Protein AF-A0AAP8T1Q1-F1 (afdb_monomer_lite)

Sequence (80 aa):
MQQGWKFGVQPLAEKLGVEMILPSMDPHPSTKKAHRGFLFANEHGKGSEYAQAVLAEFWTKGKEIGDVNVLADIAENLGL

Foldseek 3Di:
DVVCCVPPVVVVCVVVVHAFDDQPDPPAADCPVLVVLLVVCVVVVCNVVSVVQLCCCCGHVVDRNNDVVSSVVSCVVVVD

Structure (mmCIF, N/CA/C/O backbone):
data_AF-A0AAP8T1Q1-F1
#
_entry.id   AF-A0AAP8T1Q1-F1
#
loop_
_atom_site.group_PDB
_atom_site.id
_atom_site.type_symbol
_atom_site.label_atom_id
_atom_site.label_alt_id
_atom_site.label_comp_id
_atom_site.label_asym_id
_atom_site.label_entity_id
_atom_site.label_seq_id
_atom_site.pdbx_PDB_ins_code
_atom_site.Cartn_x
_atom_site.Cartn_y
_atom_site.Cartn_z
_atom_site.occupancy
_atom_site.B_iso_or_equiv
_atom_site.auth_seq_id
_atom_site.auth_comp_id
_atom_site.auth_asym_id
_atom_site.auth_atom_id
_atom_site.pdbx_PDB_model_num
ATOM 1 N N . MET A 1 1 ? 15.126 8.287 -12.382 1.00 63.22 1 MET A N 1
ATOM 2 C CA . MET A 1 1 ? 14.632 7.175 -11.536 1.00 63.22 1 MET A CA 1
ATOM 3 C C . MET A 1 1 ? 15.322 5.840 -11.822 1.00 63.22 1 MET A C 1
ATOM 5 O O . MET A 1 1 ? 15.741 5.202 -10.867 1.00 63.22 1 MET A O 1
ATOM 9 N N . GLN A 1 2 ? 15.541 5.447 -13.086 1.00 74.88 2 GLN A N 1
ATOM 10 C CA . GLN A 1 2 ? 16.101 4.122 -13.425 1.00 74.88 2 GLN A CA 1
ATOM 11 C C . GLN A 1 2 ? 17.468 3.792 -12.783 1.00 74.88 2 GLN A C 1
ATOM 13 O O . GLN A 1 2 ? 17.654 2.673 -12.315 1.00 74.88 2 GLN A O 1
ATOM 18 N N . GLN A 1 3 ? 18.399 4.752 -12.679 1.00 84.69 3 GLN A N 1
ATOM 19 C CA . GLN A 1 3 ? 19.714 4.500 -12.058 1.00 84.69 3 GLN A CA 1
ATOM 20 C C . GLN A 1 3 ? 19.619 4.235 -10.545 1.00 84.69 3 GLN A C 1
ATOM 22 O O . GLN A 1 3 ? 20.237 3.300 -10.048 1.00 84.69 3 GLN A O 1
ATOM 27 N N . GLY A 1 4 ? 18.818 5.019 -9.814 1.00 87.62 4 GLY A N 1
ATOM 28 C CA . GLY A 1 4 ? 18.630 4.827 -8.368 1.00 87.62 4 GLY A CA 1
ATOM 29 C C . GLY A 1 4 ? 17.923 3.511 -8.035 1.00 87.62 4 GLY A C 1
ATOM 30 O O . GLY A 1 4 ? 18.232 2.879 -7.029 1.00 87.62 4 GLY A O 1
ATOM 31 N N . TRP A 1 5 ? 17.029 3.059 -8.917 1.00 89.88 5 TRP A N 1
ATOM 32 C CA . TRP A 1 5 ? 16.422 1.737 -8.811 1.00 89.88 5 TRP A CA 1
ATOM 33 C C . TRP A 1 5 ? 17.454 0.621 -9.007 1.00 89.88 5 TRP A C 1
ATOM 35 O O . TRP A 1 5 ? 17.679 -0.175 -8.098 1.00 89.88 5 TRP A O 1
ATOM 45 N N . LYS A 1 6 ? 18.131 0.614 -10.164 1.00 90.12 6 LYS A N 1
ATOM 46 C CA . LYS A 1 6 ? 19.064 -0.446 -10.570 1.00 90.12 6 LYS A CA 1
ATOM 47 C C . LYS A 1 6 ? 20.257 -0.604 -9.624 1.00 90.12 6 LYS A C 1
ATOM 49 O O . LYS A 1 6 ? 20.713 -1.719 -9.403 1.00 90.12 6 LYS A O 1
ATOM 54 N N . PHE A 1 7 ? 20.781 0.499 -9.091 1.00 92.75 7 PHE A N 1
ATOM 55 C CA . PHE A 1 7 ? 22.004 0.489 -8.278 1.00 92.75 7 PHE A CA 1
ATOM 56 C C . PHE A 1 7 ? 21.765 0.713 -6.780 1.00 92.75 7 PHE A C 1
ATOM 58 O O . PHE A 1 7 ? 22.721 0.688 -6.011 1.00 92.75 7 PHE A O 1
ATOM 65 N N . GLY A 1 8 ? 20.520 0.943 -6.359 1.00 93.88 8 GLY A N 1
ATOM 66 C CA . GLY A 1 8 ? 20.175 1.223 -4.965 1.00 93.88 8 GLY A CA 1
ATOM 67 C C . GLY A 1 8 ? 19.058 0.323 -4.462 1.00 93.88 8 GLY A C 1
ATOM 68 O O . GLY A 1 8 ? 19.301 -0.580 -3.665 1.00 93.88 8 GLY A O 1
ATOM 69 N N . VAL A 1 9 ? 17.834 0.569 -4.936 1.00 92.31 9 VAL A N 1
ATOM 70 C CA . VAL A 1 9 ? 16.629 -0.084 -4.396 1.00 92.31 9 VAL A CA 1
ATOM 71 C C . VAL A 1 9 ? 16.613 -1.585 -4.677 1.00 92.31 9 VAL A C 1
ATOM 73 O O . VAL A 1 9 ? 16.443 -2.363 -3.743 1.00 92.31 9 VAL A O 1
ATOM 76 N N . GLN A 1 10 ? 16.837 -2.001 -5.927 1.00 92.12 10 GLN A N 1
ATOM 77 C CA . GLN A 1 1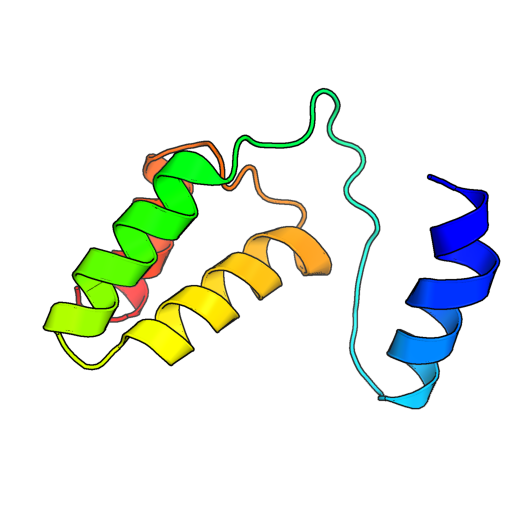0 ? 16.744 -3.412 -6.308 1.00 92.12 10 GLN A CA 1
ATOM 78 C C . GLN A 1 10 ? 17.773 -4.301 -5.573 1.00 92.12 10 GLN A C 1
ATOM 80 O O . GLN A 1 10 ? 17.349 -5.262 -4.932 1.00 92.12 10 GLN A O 1
ATOM 85 N N . PRO A 1 11 ? 19.084 -3.980 -5.551 1.00 94.69 11 PRO A N 1
ATOM 86 C CA . PRO A 1 11 ? 20.057 -4.785 -4.806 1.00 94.69 11 PRO A CA 1
ATOM 87 C C . PRO A 1 11 ? 19.767 -4.861 -3.300 1.00 94.69 11 PRO A C 1
ATOM 89 O O . PRO A 1 11 ? 20.044 -5.874 -2.657 1.00 94.69 11 PRO A O 1
ATOM 92 N N . LEU A 1 12 ? 19.222 -3.788 -2.712 1.00 95.25 12 LEU A N 1
ATOM 93 C CA . LEU A 1 12 ? 18.861 -3.774 -1.296 1.00 95.25 12 LEU A CA 1
ATOM 94 C C . LEU A 1 12 ? 17.641 -4.660 -1.016 1.00 95.25 12 LEU A C 1
ATOM 96 O O . LEU A 1 12 ? 17.660 -5.408 -0.042 1.00 95.25 12 LEU A O 1
ATOM 100 N N . ALA A 1 13 ? 16.616 -4.600 -1.868 1.00 93.50 13 ALA A N 1
ATOM 101 C CA . ALA A 1 13 ? 15.434 -5.451 -1.769 1.00 93.50 13 ALA A CA 1
ATOM 102 C C . ALA A 1 13 ? 15.815 -6.939 -1.871 1.00 93.50 13 ALA A C 1
ATOM 104 O O . ALA A 1 13 ? 15.450 -7.722 -0.995 1.00 93.50 13 ALA A O 1
ATOM 105 N N . GLU A 1 14 ? 16.660 -7.301 -2.845 1.00 93.06 14 GLU A N 1
ATOM 106 C CA . GLU A 1 14 ? 17.204 -8.658 -3.005 1.00 93.06 14 GLU A CA 1
ATOM 107 C C . GLU A 1 14 ? 17.974 -9.117 -1.755 1.00 93.06 14 GLU A C 1
ATOM 109 O O . GLU A 1 14 ? 17.741 -10.213 -1.247 1.00 93.06 14 GLU A O 1
ATOM 114 N N . LYS A 1 15 ? 18.841 -8.260 -1.195 1.00 96.19 15 LYS A N 1
ATOM 115 C CA . LYS A 1 15 ? 19.592 -8.560 0.038 1.00 96.19 15 LYS A CA 1
ATOM 116 C C . LYS A 1 15 ? 18.683 -8.776 1.253 1.00 96.19 15 LYS A C 1
ATOM 118 O O . LYS A 1 15 ? 19.027 -9.560 2.135 1.00 96.19 15 LYS A O 1
ATOM 123 N N . LEU A 1 16 ? 17.568 -8.054 1.325 1.00 94.88 16 LEU A N 1
ATOM 124 C CA . LEU A 1 16 ? 16.587 -8.158 2.408 1.00 94.88 16 LEU A CA 1
ATOM 125 C C . LEU A 1 16 ? 15.543 -9.260 2.165 1.00 94.88 16 LEU A C 1
ATOM 127 O O . LEU A 1 16 ? 14.709 -9.488 3.037 1.00 94.88 16 LEU A O 1
ATOM 131 N N . GLY A 1 17 ? 15.581 -9.944 1.015 1.00 93.44 17 GLY A N 1
ATOM 132 C CA . GLY A 1 17 ? 14.602 -10.968 0.648 1.00 93.44 17 GLY A CA 1
ATOM 133 C C . GLY A 1 17 ? 13.202 -10.410 0.375 1.00 93.44 17 GLY A C 1
ATOM 134 O O . GLY A 1 17 ? 12.219 -11.124 0.556 1.00 93.44 17 GLY A O 1
ATOM 135 N N . VAL A 1 18 ? 13.100 -9.138 -0.021 1.00 90.19 18 VAL A N 1
ATOM 136 C CA . VAL A 1 18 ? 11.831 -8.464 -0.322 1.00 90.19 18 VAL A CA 1
ATOM 137 C C . VAL A 1 18 ? 11.641 -8.389 -1.833 1.00 90.19 18 VAL A C 1
ATOM 139 O O . VAL A 1 18 ? 12.495 -7.870 -2.549 1.00 90.19 18 VAL A O 1
ATOM 142 N N . GLU A 1 19 ? 10.500 -8.871 -2.321 1.00 88.94 19 GLU A N 1
ATOM 143 C CA . GLU 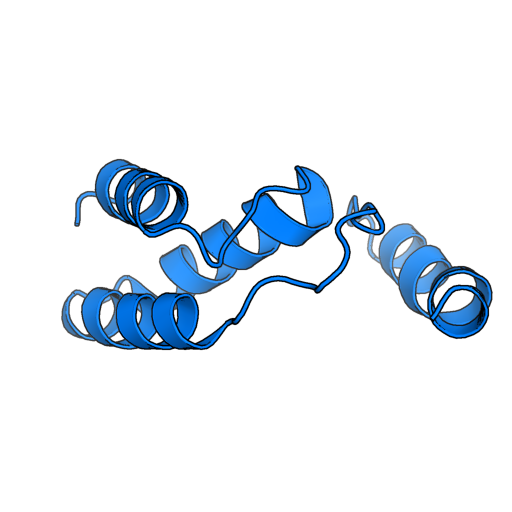A 1 19 ? 10.120 -8.735 -3.726 1.00 88.94 19 GLU A CA 1
ATOM 144 C C . GLU A 1 19 ? 9.558 -7.333 -3.999 1.00 88.94 19 GLU A C 1
ATOM 146 O O . GLU A 1 19 ? 8.551 -6.920 -3.416 1.00 88.94 19 GLU A O 1
ATOM 151 N N . MET A 1 20 ? 10.208 -6.598 -4.905 1.00 92.44 20 MET A N 1
ATOM 152 C CA . MET A 1 20 ? 9.754 -5.286 -5.359 1.00 92.44 20 MET A CA 1
ATOM 153 C C . MET A 1 20 ? 9.898 -5.150 -6.876 1.00 92.44 20 MET A C 1
ATOM 155 O O . MET A 1 20 ? 10.917 -5.522 -7.459 1.00 92.44 20 MET A O 1
ATOM 159 N N . ILE A 1 21 ? 8.902 -4.535 -7.502 1.00 92.00 21 ILE A N 1
ATOM 160 C CA . ILE A 1 21 ? 8.907 -4.088 -8.891 1.00 92.00 21 ILE A CA 1
ATOM 161 C C . ILE A 1 21 ? 9.028 -2.566 -8.936 1.00 92.00 21 ILE A C 1
ATOM 163 O O . ILE A 1 21 ? 8.590 -1.876 -8.018 1.00 92.00 21 ILE A O 1
ATOM 167 N N . LEU A 1 22 ? 9.592 -2.028 -10.018 1.00 91.06 22 LEU A N 1
ATOM 168 C CA . LEU A 1 22 ? 9.480 -0.603 -10.324 1.00 91.06 22 LEU A CA 1
ATOM 169 C C . LEU A 1 22 ? 8.184 -0.393 -11.113 1.00 91.06 22 LEU A C 1
ATOM 171 O O . LEU A 1 22 ? 8.128 -0.840 -12.263 1.00 91.06 22 LEU A O 1
ATOM 175 N N . PRO A 1 23 ? 7.155 0.270 -10.557 1.00 89.44 23 PRO A N 1
ATOM 176 C CA . PRO A 1 23 ? 5.926 0.513 -11.298 1.00 89.44 23 PRO A CA 1
ATOM 177 C C . PRO A 1 23 ? 6.214 1.385 -12.522 1.00 89.44 23 PRO A C 1
ATOM 179 O O . PRO A 1 23 ? 6.929 2.383 -12.439 1.00 89.44 23 PRO A O 1
ATOM 182 N N . SER A 1 24 ? 5.661 1.011 -13.674 1.00 88.56 24 SER A N 1
ATOM 183 C CA .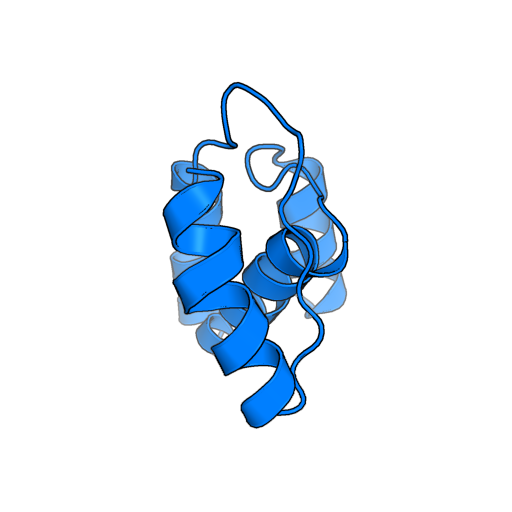 SER A 1 24 ? 5.874 1.729 -14.936 1.00 88.56 24 SER A CA 1
ATOM 184 C C . SER A 1 24 ? 4.916 2.908 -15.143 1.00 88.56 24 SER A C 1
ATOM 186 O O . SER A 1 24 ? 4.917 3.496 -16.221 1.00 88.56 24 SER A O 1
ATOM 188 N N . MET A 1 25 ? 4.062 3.221 -14.161 1.00 88.62 25 MET A N 1
ATOM 189 C CA . MET A 1 25 ? 3.023 4.242 -14.298 1.00 88.62 25 MET A CA 1
ATOM 190 C C . MET A 1 25 ? 3.599 5.666 -14.285 1.00 88.62 25 MET A C 1
ATOM 192 O O . MET A 1 25 ? 4.434 6.002 -13.444 1.00 88.62 25 MET A O 1
ATOM 196 N N . ASP A 1 26 ? 3.125 6.506 -15.210 1.00 84.38 26 ASP A N 1
ATOM 197 C CA . ASP A 1 26 ? 3.501 7.916 -15.333 1.00 84.38 26 ASP A CA 1
ATOM 198 C C . ASP A 1 26 ? 2.267 8.764 -15.730 1.00 84.38 26 ASP A C 1
ATOM 200 O O . ASP A 1 26 ? 1.625 8.443 -16.735 1.00 84.38 26 ASP A O 1
ATOM 204 N N . PRO A 1 27 ? 1.893 9.814 -14.968 1.00 89.31 27 PRO A N 1
ATOM 205 C CA . PRO A 1 27 ? 2.497 10.241 -13.704 1.00 89.31 27 PRO A CA 1
ATOM 206 C C . PRO A 1 27 ? 2.347 9.188 -12.604 1.00 89.31 27 PRO A C 1
ATOM 208 O O . PRO A 1 27 ? 1.404 8.401 -12.601 1.00 89.31 27 PRO A O 1
ATOM 211 N N . HIS A 1 28 ? 3.277 9.188 -11.648 1.00 89.69 28 HIS A N 1
ATOM 212 C CA . HIS A 1 28 ? 3.137 8.350 -10.459 1.00 89.69 28 HIS A CA 1
ATOM 213 C C . HIS A 1 28 ? 1.883 8.743 -9.649 1.00 89.69 28 HIS A C 1
ATOM 215 O O . HIS A 1 28 ? 1.565 9.939 -9.570 1.00 89.69 28 HIS A O 1
ATOM 221 N N . PRO A 1 29 ? 1.217 7.770 -8.998 1.00 93.88 29 PRO A N 1
ATOM 222 C CA . PRO A 1 29 ? 0.040 8.011 -8.174 1.00 93.88 29 PRO A CA 1
ATOM 223 C C . PRO A 1 29 ? 0.243 9.123 -7.147 1.00 93.88 29 PRO A C 1
ATOM 225 O O . PRO A 1 29 ? 1.251 9.178 -6.434 1.00 93.88 29 PRO A O 1
ATOM 228 N N . SER A 1 30 ? -0.772 9.970 -6.971 1.00 95.81 30 SER A N 1
ATOM 229 C CA . SER A 1 30 ? -0.795 10.880 -5.825 1.00 95.81 30 SER A CA 1
ATOM 230 C C . SER A 1 30 ? -1.035 10.097 -4.535 1.00 95.81 30 SER A C 1
ATOM 232 O O . SER A 1 30 ? -2.098 9.516 -4.331 1.00 95.81 30 SER A O 1
ATOM 234 N N . THR A 1 31 ? -0.101 10.178 -3.590 1.00 97.25 31 THR A N 1
ATOM 235 C CA . THR A 1 31 ? -0.211 9.486 -2.296 1.00 97.25 31 THR A CA 1
ATOM 236 C C . THR A 1 31 ? -1.146 10.184 -1.303 1.00 97.25 31 THR A C 1
ATOM 238 O O . THR A 1 31 ? -1.346 9.699 -0.191 1.00 97.25 31 THR A O 1
ATOM 241 N N . LYS A 1 32 ? -1.756 11.323 -1.660 1.00 98.25 32 LYS A N 1
ATOM 242 C CA . LYS A 1 32 ? -2.578 12.123 -0.734 1.00 98.25 32 LYS A CA 1
ATOM 243 C C . LYS A 1 32 ? -3.765 11.339 -0.167 1.00 98.25 32 LYS A C 1
ATOM 245 O O . LYS A 1 32 ? -4.060 11.463 1.020 1.00 98.25 32 LYS A O 1
ATOM 250 N N . LYS A 1 33 ? -4.457 10.553 -0.999 1.00 98.44 33 LYS A N 1
ATOM 251 C CA . LYS A 1 33 ? -5.593 9.731 -0.547 1.00 98.44 33 LYS A CA 1
ATOM 252 C C . LYS A 1 33 ? -5.121 8.553 0.299 1.00 98.44 33 LYS A C 1
ATOM 254 O O . LYS A 1 33 ? -5.707 8.315 1.347 1.00 98.44 33 LYS A O 1
ATOM 259 N N . ALA A 1 34 ? -4.018 7.908 -0.082 1.00 98.44 34 ALA A N 1
ATOM 260 C CA . ALA A 1 34 ? -3.413 6.839 0.706 1.00 98.44 34 ALA A CA 1
ATOM 261 C C . ALA A 1 34 ? -3.070 7.300 2.136 1.00 98.44 34 ALA A C 1
ATOM 263 O O . ALA A 1 34 ? -3.445 6.635 3.094 1.00 98.44 34 ALA A O 1
ATOM 264 N N . HIS A 1 35 ? -2.471 8.486 2.303 1.00 98.50 35 HIS A N 1
ATOM 265 C CA . HIS A 1 35 ? -2.191 9.040 3.636 1.00 98.50 35 HIS A CA 1
ATOM 266 C C . HIS A 1 35 ? -3.463 9.349 4.442 1.00 98.50 35 HIS A C 1
ATOM 268 O O . HIS A 1 35 ? -3.475 9.185 5.657 1.00 98.50 35 HIS A O 1
ATOM 274 N N . ARG A 1 36 ? -4.551 9.777 3.789 1.00 98.38 36 ARG A N 1
ATOM 275 C CA . ARG A 1 36 ? -5.846 9.966 4.468 1.00 98.38 36 ARG A CA 1
ATOM 276 C C . ARG A 1 36 ? -6.450 8.637 4.918 1.00 98.38 36 ARG A C 1
ATOM 278 O O . ARG A 1 36 ? -6.930 8.559 6.041 1.00 98.38 36 ARG A O 1
ATOM 285 N N . GLY A 1 37 ? -6.379 7.607 4.076 1.00 98.44 37 GLY A N 1
ATOM 286 C CA . GLY A 1 37 ? -6.795 6.253 4.443 1.00 98.44 37 GLY A CA 1
ATOM 287 C C . GLY A 1 37 ? -5.977 5.695 5.608 1.00 98.44 37 GLY A C 1
ATOM 288 O O . GLY A 1 37 ? -6.550 5.099 6.510 1.00 98.44 37 GLY A O 1
ATOM 289 N N . PHE A 1 38 ? -4.673 5.993 5.671 1.00 98.69 38 PHE A N 1
ATOM 290 C CA . PHE A 1 38 ? -3.845 5.657 6.832 1.00 98.69 38 PHE A CA 1
ATOM 291 C C . PHE A 1 38 ? -4.359 6.313 8.117 1.00 98.69 38 PHE A C 1
ATOM 293 O O . PHE A 1 38 ? -4.464 5.632 9.130 1.00 98.69 38 PHE A O 1
ATOM 300 N N . LEU A 1 39 ? -4.703 7.608 8.090 1.00 98.62 39 LEU A N 1
ATOM 301 C CA . LEU A 1 39 ? -5.245 8.291 9.272 1.00 98.62 39 LEU A CA 1
ATOM 302 C C . LEU A 1 39 ? -6.549 7.635 9.745 1.00 98.62 39 LEU A C 1
ATOM 304 O O . LEU A 1 39 ? -6.677 7.338 10.928 1.00 98.62 39 LEU A O 1
ATOM 308 N N . PHE A 1 40 ? -7.458 7.329 8.817 1.00 98.50 40 PHE A N 1
ATOM 309 C CA . PHE A 1 40 ? -8.697 6.607 9.115 1.00 98.50 40 PHE A CA 1
ATOM 310 C C . PHE A 1 40 ? -8.435 5.206 9.695 1.00 98.50 40 PHE A C 1
ATOM 312 O O . PHE A 1 40 ? -8.976 4.850 10.739 1.00 98.50 40 PHE A O 1
ATOM 319 N N . ALA A 1 41 ? -7.562 4.415 9.070 1.00 98.62 41 ALA A N 1
ATOM 320 C CA . ALA A 1 41 ? -7.200 3.089 9.563 1.00 98.62 41 ALA A CA 1
ATOM 321 C C . ALA A 1 41 ? -6.528 3.157 10.943 1.00 98.62 41 ALA A C 1
ATOM 323 O O . ALA A 1 41 ? -6.753 2.297 11.793 1.00 98.62 41 ALA A O 1
ATOM 324 N N . ASN A 1 42 ? -5.731 4.197 11.196 1.00 98.62 42 ASN A N 1
ATOM 325 C CA . ASN A 1 42 ? -5.064 4.421 12.472 1.00 98.62 42 ASN A CA 1
ATOM 326 C C . 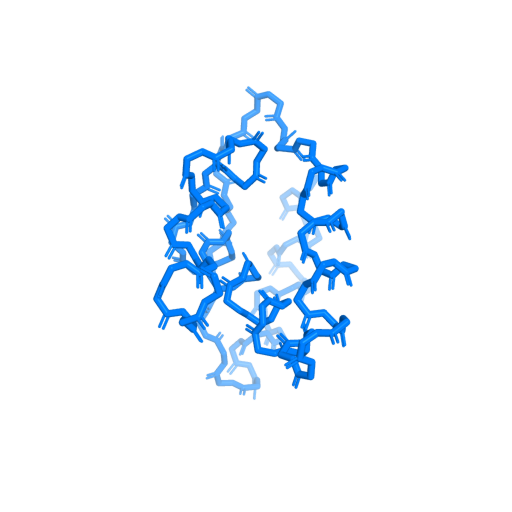ASN A 1 42 ? -6.056 4.729 13.605 1.00 98.62 42 ASN A C 1
ATOM 328 O O . ASN A 1 42 ? -5.867 4.230 14.711 1.00 98.62 42 ASN A O 1
ATOM 332 N N . GLU A 1 43 ? -7.139 5.465 13.334 1.00 98.56 43 GLU A N 1
ATOM 333 C CA . GLU A 1 43 ? -8.245 5.664 14.292 1.00 98.56 43 GLU A CA 1
ATOM 334 C C . GLU A 1 43 ? -8.915 4.339 14.701 1.00 98.56 43 GLU A C 1
ATOM 336 O O . GLU A 1 43 ? -9.455 4.229 15.799 1.00 98.56 43 GLU A O 1
ATOM 341 N N . HIS A 1 44 ? -8.807 3.311 13.856 1.00 98.38 44 HIS A N 1
ATOM 342 C CA . HIS A 1 44 ? -9.328 1.962 14.088 1.00 98.38 44 HIS A CA 1
ATOM 343 C C . HIS A 1 44 ? -8.248 0.959 14.534 1.00 98.38 44 HIS A C 1
ATOM 345 O O . HIS A 1 44 ? -8.499 -0.245 14.569 1.00 98.38 44 HIS A O 1
ATOM 351 N N . GLY A 1 45 ? -7.037 1.430 14.856 1.00 98.50 45 GLY A N 1
ATOM 352 C CA . GLY A 1 45 ? -5.929 0.583 15.306 1.00 98.50 45 GLY A CA 1
ATOM 353 C C . GLY A 1 45 ? -5.278 -0.275 14.214 1.00 98.50 45 GLY A C 1
ATOM 354 O O . GLY A 1 45 ? -4.536 -1.188 14.552 1.00 98.50 45 GLY A O 1
ATOM 355 N N . LYS A 1 46 ? -5.536 0.011 12.929 1.00 98.69 46 LYS A N 1
ATOM 356 C CA . LYS A 1 46 ? -5.038 -0.742 11.756 1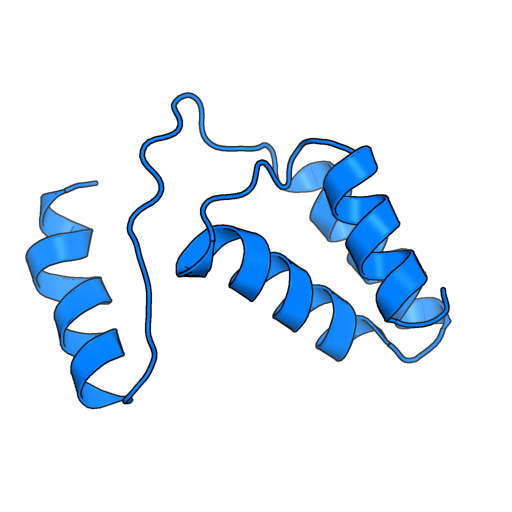.00 98.69 46 LYS A CA 1
ATOM 357 C C . LYS A 1 46 ? -4.141 0.087 10.827 1.00 98.69 46 LYS A C 1
ATOM 359 O O . LYS A 1 46 ? -4.015 -0.197 9.635 1.00 98.69 46 LYS A O 1
ATOM 364 N N . GLY A 1 47 ? -3.561 1.175 11.337 1.00 98.50 47 GLY A N 1
ATOM 365 C CA . GLY A 1 47 ? -2.765 2.107 10.531 1.00 98.50 47 GLY A CA 1
ATOM 366 C C . GLY A 1 47 ? -1.545 1.439 9.888 1.00 98.50 47 GLY A C 1
ATOM 367 O O . GLY A 1 47 ? -1.287 1.628 8.699 1.00 98.50 47 GLY A O 1
ATOM 368 N N . SER A 1 48 ? -0.814 0.627 10.654 1.00 98.56 48 SER A N 1
ATOM 369 C CA . SER A 1 48 ? 0.385 -0.073 10.175 1.00 98.56 48 SER A CA 1
ATOM 370 C C . SER A 1 48 ? 0.054 -1.094 9.086 1.00 98.56 48 SER A C 1
ATOM 372 O O . SER A 1 48 ? 0.719 -1.132 8.053 1.00 98.56 48 SER A O 1
ATOM 374 N N . GLU A 1 49 ? -1.003 -1.873 9.287 1.00 98.75 49 GLU A N 1
ATOM 375 C CA . GLU A 1 49 ? -1.501 -2.886 8.361 1.00 98.75 49 GLU A CA 1
ATOM 376 C C . GLU A 1 49 ? -1.959 -2.243 7.053 1.00 98.75 49 GLU A C 1
ATOM 378 O O . GLU A 1 49 ? -1.592 -2.700 5.971 1.00 98.75 49 GLU A O 1
ATOM 383 N N . TYR A 1 50 ? -2.687 -1.128 7.146 1.00 98.81 50 TYR A N 1
ATOM 384 C CA . TYR A 1 50 ? -3.097 -0.352 5.982 1.00 98.81 50 TYR A CA 1
ATOM 385 C C . TYR A 1 50 ? -1.891 0.198 5.214 1.00 98.81 50 TYR A C 1
ATOM 387 O O . TYR A 1 50 ? -1.813 0.048 3.994 1.00 98.81 50 TYR A O 1
ATOM 395 N N . ALA A 1 51 ? -0.916 0.799 5.906 1.00 98.50 51 ALA A N 1
ATOM 396 C CA . ALA A 1 51 ? 0.292 1.314 5.264 1.00 98.50 51 ALA A CA 1
ATOM 397 C C . ALA A 1 51 ? 1.089 0.200 4.567 1.00 98.50 51 ALA A C 1
ATOM 399 O O . ALA A 1 51 ? 1.535 0.380 3.432 1.00 98.50 51 ALA A O 1
ATOM 400 N N . GLN A 1 52 ? 1.229 -0.960 5.213 1.00 97.69 52 GLN A N 1
ATOM 401 C CA . GLN A 1 52 ? 1.908 -2.117 4.639 1.00 97.69 52 GLN A CA 1
ATOM 402 C C . GLN A 1 52 ? 1.174 -2.649 3.402 1.00 97.69 52 GLN A C 1
ATOM 404 O O . GLN A 1 52 ? 1.818 -2.923 2.389 1.00 97.69 52 GLN A O 1
ATOM 409 N N . ALA A 1 53 ? -0.157 -2.743 3.449 1.00 98.12 53 ALA A N 1
ATOM 410 C CA . ALA A 1 53 ? -0.965 -3.181 2.317 1.00 98.12 53 ALA A CA 1
ATOM 411 C C . ALA A 1 53 ? -0.862 -2.212 1.129 1.00 98.12 53 ALA A C 1
ATOM 413 O O . ALA A 1 53 ? -0.614 -2.649 0.008 1.00 98.12 53 ALA A O 1
ATOM 414 N N . VAL A 1 54 ? -0.944 -0.898 1.364 1.00 98.25 54 VAL A N 1
ATOM 415 C CA . VAL A 1 54 ? -0.749 0.120 0.315 1.00 98.25 54 VAL A CA 1
ATOM 416 C C . VAL A 1 54 ? 0.632 0.001 -0.329 1.00 98.25 54 VAL A C 1
ATOM 418 O O . VAL A 1 54 ? 0.747 0.036 -1.555 1.00 98.25 54 VAL A O 1
ATOM 421 N N . LEU A 1 55 ? 1.687 -0.147 0.480 1.00 96.69 55 LEU A N 1
ATOM 422 C CA . LEU A 1 55 ? 3.046 -0.313 -0.034 1.00 96.69 55 LEU A CA 1
ATOM 423 C C . LEU A 1 55 ? 3.181 -1.590 -0.867 1.00 96.69 55 LEU A C 1
ATOM 425 O O . LEU A 1 55 ? 3.814 -1.537 -1.915 1.00 96.69 55 LEU A O 1
ATOM 429 N N . ALA A 1 56 ? 2.572 -2.700 -0.447 1.00 95.81 56 ALA A N 1
ATOM 430 C CA . ALA A 1 56 ? 2.599 -3.959 -1.191 1.00 95.81 56 ALA A CA 1
ATOM 431 C C . ALA A 1 56 ? 1.818 -3.877 -2.518 1.00 95.81 56 ALA A C 1
ATOM 433 O O . ALA A 1 56 ? 2.317 -4.307 -3.560 1.00 95.81 56 ALA A O 1
ATOM 434 N N . GLU A 1 57 ? 0.621 -3.279 -2.516 1.00 96.75 57 GLU A N 1
ATOM 435 C CA . GLU A 1 57 ? -0.166 -3.076 -3.740 1.00 96.75 57 GLU A CA 1
ATOM 436 C C . GLU A 1 57 ? 0.596 -2.218 -4.761 1.00 96.75 57 GLU A C 1
ATOM 438 O O . GLU A 1 57 ? 0.569 -2.510 -5.956 1.00 96.75 57 GLU A O 1
ATOM 443 N N . PHE A 1 58 ? 1.344 -1.206 -4.313 1.00 96.25 58 PHE A N 1
ATOM 444 C CA . PHE A 1 58 ? 2.150 -0.383 -5.212 1.00 96.25 58 PHE A CA 1
ATOM 445 C C . PHE A 1 58 ? 3.466 -1.060 -5.626 1.00 96.25 58 PHE A C 1
ATOM 447 O O . PHE A 1 58 ? 3.706 -1.268 -6.813 1.00 96.25 58 PHE A O 1
ATOM 454 N N . TRP A 1 59 ? 4.320 -1.424 -4.668 1.00 94.69 59 TRP A N 1
ATOM 455 C CA . TRP A 1 59 ? 5.692 -1.865 -4.933 1.00 94.69 59 TRP A CA 1
ATOM 456 C C . TRP A 1 59 ? 5.824 -3.321 -5.349 1.00 94.69 59 TRP A C 1
ATOM 458 O O . TRP A 1 59 ? 6.865 -3.673 -5.884 1.00 94.69 59 TRP A O 1
ATOM 468 N N . THR A 1 60 ? 4.817 -4.165 -5.142 1.00 93.62 60 THR A N 1
ATOM 469 C CA . THR A 1 60 ? 4.862 -5.567 -5.587 1.00 93.62 60 THR A CA 1
ATOM 470 C C . THR A 1 60 ? 3.886 -5.814 -6.734 1.00 93.62 60 THR A C 1
ATOM 472 O O . THR A 1 60 ? 4.208 -6.546 -7.665 1.00 93.62 60 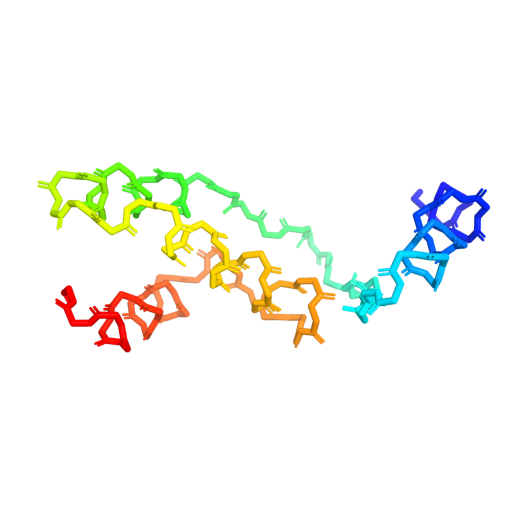THR A O 1
ATOM 475 N N . LYS A 1 61 ? 2.709 -5.173 -6.714 1.00 94.06 61 LYS A N 1
ATOM 476 C CA . LYS A 1 61 ? 1.647 -5.403 -7.712 1.00 94.06 61 LYS A CA 1
ATOM 477 C C . LYS A 1 61 ? 1.461 -4.265 -8.720 1.00 94.06 61 LYS A C 1
ATOM 479 O O . LYS A 1 61 ? 0.723 -4.443 -9.688 1.00 94.06 61 LYS A O 1
ATOM 484 N N . GLY A 1 62 ? 2.100 -3.111 -8.522 1.00 94.94 62 GLY A N 1
ATOM 485 C CA . GLY A 1 62 ? 2.028 -1.978 -9.450 1.00 94.94 62 GLY A CA 1
ATOM 486 C C . GLY A 1 62 ? 0.645 -1.330 -9.549 1.00 94.94 62 GLY A C 1
ATOM 487 O O . GLY A 1 62 ? 0.310 -0.778 -10.596 1.00 94.94 62 GLY A O 1
ATOM 488 N N . LYS A 1 63 ? -0.188 -1.426 -8.506 1.00 96.06 63 LYS A N 1
ATOM 489 C CA . LYS A 1 63 ? -1.542 -0.852 -8.491 1.00 96.06 63 LYS A CA 1
ATOM 490 C C . LYS A 1 63 ? -1.529 0.668 -8.350 1.00 96.06 63 LYS A C 1
ATOM 492 O O . LYS A 1 63 ? -0.655 1.243 -7.705 1.00 96.06 63 LYS A O 1
ATOM 497 N N . GLU A 1 64 ? -2.563 1.311 -8.889 1.00 96.56 64 GLU A N 1
ATOM 498 C CA . GLU A 1 64 ? -2.739 2.763 -8.815 1.00 96.56 64 GLU A CA 1
ATOM 499 C C . GLU A 1 64 ? -3.301 3.191 -7.454 1.00 96.56 64 GLU A C 1
ATOM 501 O O . GLU A 1 64 ? -4.505 3.327 -7.268 1.00 96.56 64 GLU A O 1
ATOM 506 N N . ILE A 1 65 ? -2.422 3.428 -6.480 1.00 97.38 65 ILE A N 1
ATOM 507 C CA . ILE A 1 65 ? -2.807 3.816 -5.107 1.00 97.38 65 ILE A CA 1
ATOM 508 C C . ILE A 1 65 ? -3.338 5.262 -4.986 1.00 97.38 65 ILE A C 1
ATOM 510 O O . ILE A 1 65 ? -3.629 5.738 -3.885 1.00 97.38 65 ILE A O 1
ATOM 514 N N . GLY A 1 66 ? -3.447 5.988 -6.101 1.00 96.62 66 GLY A N 1
ATOM 515 C CA . GLY A 1 66 ? -4.194 7.241 -6.208 1.00 96.62 66 GLY A CA 1
ATOM 516 C C . GLY A 1 66 ? -5.685 7.033 -6.509 1.00 96.62 66 GLY A C 1
ATOM 517 O O . GLY A 1 66 ? -6.479 7.970 -6.320 1.00 96.62 66 GLY A O 1
ATOM 518 N N . ASP A 1 67 ? -6.080 5.829 -6.936 1.00 97.31 67 ASP A N 1
ATOM 519 C CA . ASP A 1 67 ? -7.470 5.420 -7.124 1.00 97.31 67 ASP A CA 1
ATOM 520 C C . ASP A 1 67 ? -8.111 5.095 -5.770 1.00 97.31 67 ASP A C 1
ATOM 522 O O . ASP A 1 67 ? -7.574 4.346 -4.957 1.00 97.31 67 ASP A O 1
ATOM 526 N N . VAL A 1 68 ? -9.285 5.672 -5.523 1.00 97.31 68 VAL A N 1
ATOM 527 C CA . VAL A 1 68 ? -10.028 5.433 -4.285 1.00 97.31 68 VAL A CA 1
ATOM 528 C C . VAL A 1 68 ? -10.535 3.997 -4.195 1.00 97.31 68 VAL A C 1
ATOM 530 O O . VAL A 1 68 ? -10.630 3.488 -3.088 1.00 97.31 68 VAL A O 1
ATOM 533 N N . ASN A 1 69 ? -10.799 3.334 -5.325 1.00 98.31 69 ASN A N 1
ATOM 534 C CA . ASN A 1 69 ? -11.281 1.953 -5.325 1.00 98.31 69 ASN A CA 1
ATOM 535 C C . ASN A 1 69 ? -10.194 0.995 -4.827 1.00 98.31 69 ASN A C 1
ATOM 537 O O . ASN A 1 69 ? -10.454 0.191 -3.946 1.00 98.31 69 ASN A O 1
ATOM 541 N N . VAL A 1 70 ? -8.946 1.170 -5.281 1.00 98.19 70 VAL A N 1
ATOM 542 C CA . VAL A 1 70 ? -7.799 0.391 -4.777 1.00 98.19 70 VAL A CA 1
ATOM 543 C C . VAL A 1 70 ? -7.632 0.575 -3.266 1.00 98.19 70 VAL A C 1
ATOM 545 O O . VAL A 1 70 ? -7.378 -0.383 -2.543 1.00 98.19 70 VAL A O 1
ATOM 548 N N . LEU A 1 71 ? -7.781 1.806 -2.767 1.00 98.69 71 LEU A N 1
ATOM 549 C CA . LEU A 1 71 ? -7.668 2.093 -1.334 1.00 98.69 71 LEU A CA 1
ATOM 550 C C . LEU A 1 71 ? -8.854 1.546 -0.523 1.00 98.69 71 LEU A C 1
ATOM 552 O O . LEU A 1 71 ? -8.658 1.116 0.613 1.00 98.69 71 LEU A O 1
ATOM 556 N N . ALA A 1 72 ? -10.060 1.556 -1.097 1.00 98.44 72 ALA A N 1
ATOM 557 C CA . ALA A 1 72 ? -11.254 0.978 -0.492 1.00 98.44 72 ALA A CA 1
ATOM 558 C C . ALA A 1 72 ? -11.133 -0.547 -0.384 1.00 98.44 72 ALA A C 1
ATOM 560 O O . ALA A 1 72 ? -11.354 -1.076 0.697 1.00 98.44 72 ALA A O 1
ATOM 561 N N . ASP A 1 73 ? -10.666 -1.225 -1.437 1.00 98.62 73 ASP A N 1
ATOM 562 C CA . ASP A 1 73 ? -10.421 -2.671 -1.417 1.00 98.62 73 ASP A CA 1
ATOM 563 C C . ASP A 1 73 ? -9.405 -3.047 -0.324 1.00 98.62 73 ASP A C 1
ATOM 565 O O . ASP A 1 73 ? -9.556 -4.051 0.372 1.00 98.62 73 ASP A O 1
ATOM 569 N N . ILE A 1 74 ? -8.352 -2.240 -0.137 1.00 98.56 74 ILE A N 1
ATOM 570 C CA . ILE A 1 74 ? -7.377 -2.444 0.946 1.00 98.56 74 ILE A CA 1
ATOM 571 C C . ILE A 1 74 ? -8.050 -2.313 2.318 1.00 98.56 74 ILE A C 1
ATOM 573 O O . ILE A 1 74 ? -7.839 -3.162 3.182 1.00 98.56 74 ILE A O 1
ATOM 577 N N . ALA A 1 75 ? -8.839 -1.256 2.528 1.00 98.38 75 ALA A N 1
ATOM 578 C CA . ALA A 1 75 ? -9.550 -1.033 3.783 1.00 98.38 75 ALA A CA 1
ATOM 579 C C . ALA A 1 75 ? -10.542 -2.173 4.081 1.00 98.38 75 ALA A C 1
ATOM 581 O O . ALA A 1 75 ? -10.494 -2.748 5.168 1.00 98.38 75 ALA A O 1
ATOM 582 N N . GLU A 1 76 ? -11.347 -2.575 3.097 1.00 98.44 76 GLU A N 1
ATOM 583 C CA . GLU A 1 76 ? -12.334 -3.649 3.229 1.00 98.44 76 GLU A CA 1
ATOM 584 C C . GLU A 1 76 ? -11.668 -4.988 3.578 1.00 98.44 76 GLU A C 1
ATOM 586 O O . GLU A 1 76 ? -12.097 -5.673 4.508 1.00 98.44 76 GLU A O 1
ATOM 591 N N . ASN A 1 77 ? -10.552 -5.330 2.922 1.00 98.25 77 ASN A N 1
ATOM 592 C CA . ASN A 1 77 ? -9.776 -6.538 3.236 1.00 98.25 77 ASN A CA 1
ATOM 593 C C . ASN A 1 77 ? -9.186 -6.526 4.653 1.00 98.25 77 ASN A C 1
ATOM 595 O O . ASN A 1 77 ? -8.928 -7.581 5.234 1.00 98.25 77 ASN A O 1
ATOM 599 N N . LEU A 1 78 ? -8.970 -5.338 5.217 1.00 98.19 78 LEU A N 1
ATOM 600 C CA . LEU A 1 78 ? -8.557 -5.169 6.603 1.00 98.19 78 LEU A CA 1
ATOM 601 C C . LEU A 1 78 ? -9.746 -5.124 7.563 1.00 98.19 78 LEU A C 1
ATOM 603 O O . LEU A 1 78 ? -9.518 -5.078 8.768 1.00 98.19 78 LEU A O 1
ATOM 607 N N . GLY A 1 79 ? -10.992 -5.172 7.087 1.00 98.00 79 GLY A N 1
ATOM 608 C CA . GLY A 1 79 ? -12.206 -5.054 7.893 1.00 98.00 79 GLY A CA 1
ATOM 609 C C . GLY A 1 79 ? -12.395 -3.643 8.445 1.00 98.00 79 GLY A C 1
ATOM 610 O O . GLY A 1 79 ? -12.577 -3.487 9.658 1.00 98.00 79 GLY A O 1
ATOM 611 N N . LEU A 1 80 ? -12.232 -2.642 7.581 1.00 96.94 80 LEU A N 1
ATOM 612 C CA . LEU A 1 80 ? -12.466 -1.219 7.827 1.00 96.94 80 LEU A CA 1
ATOM 613 C C . LEU A 1 80 ? -13.586 -0.686 6.931 1.00 96.94 80 LEU A C 1
ATOM 615 O O . LEU A 1 80 ? -13.776 -1.256 5.836 1.00 96.94 80 LEU A O 1
#

Secondary structure (DSSP, 8-state):
-HHHIIIIIHHHHHHHT--------SSPPPTHHHHHHHHHHHHTT-HHHHHHHHHHHHHTT---TTSHHHHHHHHHHTT-

Radius of gyration: 13.6 Å; chains: 1; bounding box: 34×23×31 Å

pLDDT: mean 94.77, std 5.57, range [63.22, 98.81]